Protein AF-Q0SD05-F1 (afdb_monomer_lite)

Secondary structure (DSSP, 8-state):
---EE-S--TTTGGGTT--S-HHHHHHH--TT-SS-------PPPSSTT--GGG-PPPTTSPPHHHHHHHHHHHHHHH-S-TTSEEEEEETTSTTS-TT--S--EEETTEEEEEEEE-TGGGGGHHHHHHHHHHHHHHHHHTSPP-----------

Structure (mmCIF, N/CA/C/O backbone):
data_AF-Q0SD05-F1
#
_entry.id   AF-Q0SD05-F1
#
loop_
_atom_site.group_PDB
_atom_site.id
_atom_site.type_symbol
_atom_site.label_atom_id
_atom_site.label_alt_id
_atom_site.label_comp_id
_atom_site.label_asym_id
_atom_site.label_entity_id
_atom_site.label_seq_id
_atom_site.pdbx_PDB_ins_code
_atom_site.Cartn_x
_atom_site.Cartn_y
_atom_site.Cartn_z
_atom_site.occupancy
_atom_site.B_iso_or_equiv
_atom_site.auth_seq_id
_atom_site.auth_comp_id
_atom_site.auth_asym_id
_atom_site.auth_atom_id
_atom_site.pdbx_PDB_model_num
ATOM 1 N N . MET A 1 1 ? -18.576 -3.811 -3.789 1.00 55.91 1 MET A N 1
ATOM 2 C CA . MET A 1 1 ? -18.551 -2.746 -2.761 1.00 55.91 1 MET A CA 1
ATOM 3 C C . MET A 1 1 ? -17.621 -1.677 -3.325 1.00 55.91 1 MET A C 1
ATOM 5 O O . MET A 1 1 ? -17.312 -1.773 -4.503 1.00 55.91 1 MET A O 1
ATOM 9 N N . SER A 1 2 ? -17.276 -0.605 -2.624 1.00 74.50 2 SER A N 1
ATOM 10 C CA . SER A 1 2 ? -16.315 0.369 -3.159 1.00 74.50 2 SER A CA 1
ATOM 11 C C . SER A 1 2 ? -15.173 0.529 -2.181 1.00 74.50 2 SER A C 1
ATOM 13 O O . SER A 1 2 ? -15.390 0.571 -0.967 1.00 74.50 2 SER A O 1
ATOM 15 N N . ILE A 1 3 ? -13.959 0.633 -2.710 1.00 83.44 3 ILE A N 1
ATOM 16 C CA . ILE A 1 3 ? -12.800 1.010 -1.910 1.00 83.44 3 ILE A CA 1
ATOM 17 C C . ILE A 1 3 ? -13.078 2.379 -1.293 1.00 83.44 3 ILE A C 1
ATOM 19 O O . ILE A 1 3 ? -13.635 3.263 -1.939 1.00 83.44 3 ILE A O 1
ATOM 23 N N . THR A 1 4 ? -12.738 2.540 -0.020 1.00 88.19 4 THR A N 1
ATOM 24 C CA . THR A 1 4 ? -12.980 3.770 0.733 1.00 88.19 4 THR A CA 1
ATOM 25 C C . THR A 1 4 ? -11.690 4.214 1.395 1.00 88.19 4 THR A C 1
ATOM 27 O O . THR A 1 4 ? -10.918 3.398 1.894 1.00 88.19 4 THR A O 1
ATOM 30 N N . ARG A 1 5 ? -11.439 5.521 1.394 1.00 89.44 5 ARG A N 1
ATOM 31 C CA . ARG A 1 5 ? -10.280 6.104 2.067 1.00 89.44 5 ARG A CA 1
ATOM 32 C C . ARG A 1 5 ? -10.544 6.215 3.567 1.00 89.44 5 ARG A C 1
ATOM 34 O O . ARG A 1 5 ? -11.586 6.718 3.980 1.00 89.44 5 ARG A O 1
ATOM 41 N N . CYS A 1 6 ? -9.603 5.756 4.381 1.00 91.81 6 CYS A N 1
ATOM 42 C CA . CYS A 1 6 ? -9.744 5.735 5.831 1.00 91.81 6 CYS A CA 1
ATOM 43 C C . CYS A 1 6 ? -9.321 7.070 6.454 1.00 91.81 6 CYS A C 1
ATOM 45 O O . CYS A 1 6 ? -8.245 7.587 6.161 1.00 91.81 6 CYS A O 1
ATOM 47 N N . VAL A 1 7 ? -10.141 7.587 7.373 1.00 92.62 7 VAL A N 1
ATOM 48 C CA . VAL A 1 7 ? -9.771 8.702 8.267 1.00 92.62 7 VAL A CA 1
ATOM 49 C C . VAL A 1 7 ? -9.243 8.206 9.613 1.00 92.62 7 VAL A C 1
ATOM 51 O O . VAL A 1 7 ? -8.366 8.834 10.203 1.00 92.62 7 VAL A O 1
ATOM 54 N N . ASP A 1 8 ? -9.749 7.064 10.088 1.00 94.69 8 ASP A N 1
ATOM 55 C CA . ASP A 1 8 ? -9.159 6.345 11.211 1.00 94.69 8 ASP A CA 1
ATOM 56 C C . ASP A 1 8 ? -8.032 5.446 10.699 1.00 94.69 8 ASP A C 1
ATOM 58 O O . ASP A 1 8 ? -8.230 4.586 9.841 1.00 94.69 8 ASP A O 1
ATOM 62 N N . LEU A 1 9 ? -6.840 5.657 11.244 1.00 96.00 9 LEU A N 1
ATOM 63 C CA . LEU A 1 9 ? -5.624 4.960 10.849 1.00 96.00 9 LEU A CA 1
ATOM 64 C C . LEU A 1 9 ? -5.234 3.844 11.826 1.00 96.00 9 LEU A C 1
ATOM 66 O O . LEU A 1 9 ? -4.177 3.233 11.666 1.00 96.00 9 LEU A O 1
ATOM 70 N N . SER A 1 10 ? -6.054 3.580 12.848 1.00 95.62 10 SER A N 1
ATOM 71 C CA . SER A 1 10 ? -5.767 2.625 13.926 1.00 95.62 10 SER A CA 1
ATOM 72 C C . SER A 1 10 ? -5.302 1.249 13.422 1.00 95.62 10 SER A C 1
ATOM 74 O O . SER A 1 10 ? -4.342 0.699 13.963 1.00 95.62 10 SER A O 1
ATOM 76 N N . ALA A 1 11 ? -5.887 0.748 12.330 1.00 93.69 11 ALA A N 1
ATOM 77 C CA . ALA A 1 11 ? -5.534 -0.530 11.704 1.00 93.69 11 ALA A CA 1
ATOM 78 C C . ALA A 1 11 ? -4.089 -0.602 11.164 1.00 93.69 11 ALA A C 1
ATOM 80 O O . ALA A 1 11 ? -3.532 -1.693 11.030 1.00 93.69 11 ALA A O 1
ATOM 81 N N . ALA A 1 12 ? -3.470 0.543 10.864 1.00 95.00 12 ALA A N 1
ATOM 82 C CA . ALA A 1 12 ? -2.152 0.627 10.235 1.00 95.00 12 ALA A CA 1
ATOM 83 C C . ALA A 1 12 ? -1.103 1.377 11.074 1.00 95.00 12 ALA A C 1
ATOM 85 O O . ALA A 1 12 ? 0.077 1.331 10.733 1.00 95.00 12 ALA A O 1
ATOM 86 N N . ARG A 1 13 ? -1.480 2.008 12.198 1.00 94.50 13 ARG A N 1
ATOM 87 C CA . ARG A 1 13 ? -0.548 2.765 13.067 1.00 94.50 13 ARG A CA 1
ATOM 88 C C . ARG A 1 13 ? 0.636 1.958 13.579 1.00 94.50 13 ARG A C 1
ATOM 90 O O . ARG A 1 13 ? 1.697 2.509 13.850 1.00 94.50 13 ARG A O 1
ATOM 97 N N . TRP A 1 14 ? 0.476 0.648 13.699 1.00 94.00 14 TRP A N 1
ATOM 98 C CA . TRP A 1 14 ? 1.564 -0.235 14.103 1.00 94.00 14 TRP A CA 1
ATOM 99 C C . TRP A 1 14 ? 2.748 -0.215 13.114 1.00 94.00 14 TRP A C 1
ATOM 101 O O . TRP A 1 14 ? 3.860 -0.547 13.515 1.00 94.00 14 TRP A O 1
ATOM 111 N N . LEU A 1 15 ? 2.543 0.200 11.853 1.00 93.12 15 LEU A N 1
ATOM 112 C CA . LEU A 1 15 ? 3.608 0.361 10.855 1.00 93.12 15 LEU A CA 1
ATOM 113 C C . LEU A 1 15 ? 4.572 1.508 11.191 1.00 93.12 15 LEU A C 1
ATOM 115 O O . LEU A 1 15 ? 5.744 1.430 10.837 1.00 93.12 15 LEU A O 1
ATOM 119 N N . GLU A 1 16 ? 4.107 2.547 11.887 1.00 94.00 16 GLU A N 1
ATOM 120 C CA . GLU A 1 16 ? 4.913 3.725 12.257 1.00 94.00 16 GLU A CA 1
ATOM 121 C C . GLU A 1 16 ? 5.919 3.410 13.372 1.00 94.00 16 GLU A C 1
ATOM 123 O O . GLU A 1 16 ? 6.929 4.087 13.529 1.00 94.00 16 GLU A O 1
ATOM 128 N N . GLN A 1 17 ? 5.638 2.363 14.149 1.00 91.56 17 GLN A N 1
ATOM 129 C CA . GLN A 1 17 ? 6.408 1.946 15.325 1.00 91.56 17 GLN A CA 1
ATOM 130 C C . GLN A 1 17 ? 7.405 0.825 14.999 1.00 91.56 17 GLN A C 1
ATOM 132 O O . GLN A 1 17 ? 7.913 0.151 15.891 1.00 91.56 17 GLN A O 1
ATOM 137 N N . ARG A 1 18 ? 7.621 0.556 13.710 1.00 90.44 18 ARG A N 1
ATOM 138 C CA . ARG A 1 18 ? 8.503 -0.502 13.224 1.00 90.44 18 ARG A CA 1
ATOM 139 C C . ARG A 1 18 ? 9.959 -0.040 13.245 1.00 90.44 18 ARG A C 1
ATOM 141 O O . ARG A 1 18 ? 10.290 0.986 12.660 1.00 90.44 18 ARG A O 1
ATOM 148 N N . ASP A 1 19 ? 10.820 -0.840 13.871 1.00 89.88 19 ASP A N 1
ATOM 149 C CA . ASP A 1 19 ? 12.259 -0.565 13.991 1.00 89.88 19 ASP A CA 1
ATOM 150 C C . ASP A 1 19 ? 13.070 -1.017 12.757 1.00 89.88 19 ASP A C 1
ATOM 152 O O . ASP A 1 19 ? 14.285 -0.817 12.689 1.00 89.88 19 ASP A O 1
ATOM 156 N N . GLU A 1 20 ? 12.439 -1.666 11.770 1.00 90.94 20 GLU A N 1
ATOM 157 C CA . GLU A 1 20 ? 13.117 -2.069 10.536 1.00 90.94 20 GLU A CA 1
ATOM 158 C C . GLU A 1 20 ? 13.607 -0.873 9.701 1.00 90.94 20 GLU A C 1
ATOM 160 O O . GLU A 1 20 ? 13.011 0.202 9.691 1.00 90.94 20 GLU A O 1
ATOM 165 N N . ASP A 1 21 ? 14.653 -1.094 8.891 1.00 92.56 21 ASP A N 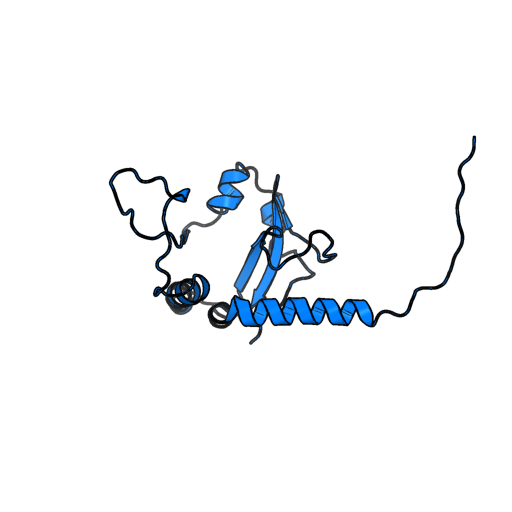1
ATOM 166 C CA . ASP A 1 21 ? 15.077 -0.108 7.890 1.00 92.56 21 ASP A CA 1
ATOM 167 C C . ASP A 1 21 ? 13.897 0.282 6.981 1.00 92.56 21 ASP A C 1
ATOM 169 O O . ASP A 1 21 ? 13.232 -0.569 6.376 1.00 92.56 21 ASP A O 1
ATOM 173 N N . TRP A 1 22 ? 13.661 1.590 6.855 1.00 92.56 22 TRP A N 1
ATOM 174 C CA . TRP A 1 22 ? 12.505 2.125 6.138 1.00 92.56 22 TRP A CA 1
ATOM 175 C C . TRP A 1 22 ? 12.460 1.692 4.667 1.00 92.56 22 TRP A C 1
ATOM 177 O O . TRP A 1 22 ? 11.375 1.520 4.113 1.00 92.56 22 TRP A O 1
ATOM 187 N N . ARG A 1 23 ? 13.617 1.471 4.019 1.00 91.62 23 ARG A N 1
ATOM 188 C CA . ARG A 1 23 ? 13.677 1.023 2.618 1.00 91.62 23 ARG A CA 1
ATOM 189 C C . ARG A 1 23 ? 13.162 -0.396 2.507 1.00 91.62 23 ARG A C 1
ATOM 191 O O . ARG A 1 23 ? 12.491 -0.723 1.531 1.00 91.62 23 ARG A O 1
ATOM 198 N N . ARG A 1 24 ? 13.448 -1.240 3.502 1.00 90.38 24 ARG A N 1
ATOM 199 C CA . ARG A 1 24 ? 12.860 -2.578 3.587 1.00 90.38 24 ARG A CA 1
ATOM 200 C C . ARG A 1 24 ? 11.359 -2.474 3.796 1.00 90.38 24 ARG A C 1
ATOM 202 O O . ARG A 1 24 ? 10.634 -3.099 3.033 1.00 90.38 24 ARG A O 1
ATOM 209 N N . LEU A 1 25 ? 10.901 -1.687 4.765 1.00 90.56 25 LEU A N 1
ATOM 210 C CA . LEU A 1 25 ? 9.473 -1.564 5.051 1.00 90.56 25 LEU A CA 1
ATOM 211 C C . LEU A 1 25 ? 8.692 -1.078 3.816 1.00 90.56 25 LEU A C 1
ATOM 213 O O . LEU A 1 25 ? 7.719 -1.714 3.418 1.00 90.56 25 LEU A O 1
ATOM 217 N N . ALA A 1 26 ? 9.188 -0.041 3.138 1.00 89.19 26 ALA A N 1
ATOM 218 C CA . ALA A 1 26 ? 8.585 0.507 1.924 1.00 89.19 26 ALA A CA 1
ATOM 219 C C . ALA A 1 26 ? 8.652 -0.446 0.716 1.00 89.19 26 ALA A C 1
ATOM 221 O O . ALA A 1 26 ? 7.701 -0.545 -0.052 1.00 89.19 26 ALA A O 1
ATOM 222 N N . ALA A 1 27 ? 9.776 -1.144 0.508 1.00 85.19 27 ALA A N 1
ATOM 223 C CA . ALA A 1 27 ? 9.974 -1.952 -0.698 1.00 85.19 27 ALA A CA 1
ATOM 224 C C . ALA A 1 27 ? 9.560 -3.421 -0.539 1.00 85.19 27 ALA A C 1
ATOM 226 O O . ALA A 1 27 ? 9.302 -4.093 -1.532 1.00 85.19 27 ALA A O 1
ATOM 227 N N . ARG A 1 28 ? 9.588 -3.968 0.674 1.00 85.12 28 ARG A N 1
ATOM 228 C CA . ARG A 1 28 ? 9.430 -5.401 0.971 1.00 85.12 28 ARG A CA 1
ATOM 229 C C . ARG A 1 28 ? 8.355 -5.676 2.017 1.00 85.12 28 ARG A C 1
ATOM 231 O O . ARG A 1 28 ? 8.117 -6.845 2.279 1.00 85.12 28 ARG A O 1
ATOM 238 N N . GLY A 1 29 ? 7.741 -4.654 2.604 1.00 87.06 29 GLY A N 1
ATOM 239 C CA . GLY A 1 29 ? 6.750 -4.825 3.657 1.00 87.06 29 GLY A CA 1
ATOM 240 C C . GLY A 1 29 ? 7.344 -5.192 5.027 1.00 87.06 29 GLY A C 1
ATOM 241 O O . GLY A 1 29 ? 8.557 -5.396 5.167 1.00 87.06 29 GLY A O 1
ATOM 242 N N . PRO A 1 30 ? 6.482 -5.243 6.057 1.00 89.06 30 PRO A N 1
ATOM 243 C CA . PRO A 1 30 ? 6.868 -5.519 7.439 1.00 89.06 30 PRO A CA 1
ATOM 244 C C . PRO A 1 30 ? 7.215 -6.999 7.641 1.00 89.06 30 PRO A C 1
ATOM 246 O O . PRO A 1 30 ? 6.604 -7.876 7.032 1.00 89.06 30 PRO A O 1
ATOM 249 N N . VAL A 1 31 ? 8.140 -7.305 8.559 1.00 86.38 31 VAL A N 1
ATOM 250 C CA . VAL A 1 31 ? 8.495 -8.709 8.882 1.00 86.38 31 VAL A CA 1
ATOM 251 C C . VAL A 1 31 ? 7.575 -9.352 9.926 1.00 86.38 31 VAL A C 1
ATOM 253 O O . VAL A 1 31 ? 7.916 -10.374 10.509 1.00 86.38 31 VAL A O 1
ATOM 256 N N . ALA A 1 32 ? 6.418 -8.744 10.182 1.00 86.75 32 ALA A N 1
ATOM 257 C CA . ALA A 1 32 ? 5.472 -9.168 11.212 1.00 86.75 32 ALA A CA 1
ATOM 258 C C . ALA A 1 32 ? 4.544 -10.321 10.779 1.00 86.75 32 ALA A C 1
ATOM 260 O O . ALA A 1 32 ? 3.749 -10.789 11.587 1.00 86.75 32 ALA A O 1
ATOM 261 N N . PHE A 1 33 ? 4.623 -10.765 9.521 1.00 84.50 33 PHE A N 1
ATOM 262 C CA . PHE A 1 33 ? 3.790 -11.841 8.986 1.00 84.50 33 PHE A CA 1
ATOM 263 C C . PHE A 1 33 ? 4.602 -13.121 8.783 1.00 84.50 33 PHE A C 1
ATOM 265 O O . PHE A 1 33 ? 5.640 -13.095 8.123 1.00 84.50 33 PHE A O 1
ATOM 272 N N . ASP A 1 34 ? 4.074 -14.252 9.261 1.00 84.31 34 ASP A N 1
ATOM 273 C CA . ASP A 1 34 ? 4.679 -15.582 9.073 1.00 84.31 34 ASP A CA 1
ATOM 274 C C . ASP A 1 34 ? 4.836 -15.954 7.592 1.00 84.31 34 ASP A C 1
ATOM 276 O O . ASP A 1 34 ? 5.744 -16.691 7.204 1.00 84.31 34 ASP A O 1
ATOM 280 N N . LYS A 1 35 ? 3.924 -15.454 6.751 1.00 82.12 35 LYS A N 1
ATOM 281 C CA . LYS A 1 35 ? 3.940 -15.625 5.300 1.00 82.12 35 LYS A CA 1
ATOM 282 C C . LYS A 1 35 ? 3.700 -14.283 4.634 1.00 82.12 35 LYS A C 1
ATOM 284 O O . LYS A 1 35 ? 2.749 -13.581 4.962 1.00 82.12 35 LYS A O 1
ATOM 289 N N . TYR A 1 36 ? 4.547 -13.958 3.667 1.00 81.69 36 TYR A N 1
ATOM 290 C CA . TYR A 1 36 ? 4.474 -12.713 2.921 1.00 81.69 36 TYR A CA 1
ATOM 291 C C . TYR A 1 36 ? 4.857 -12.955 1.462 1.00 81.69 36 TYR A C 1
ATOM 293 O O . TYR A 1 36 ? 5.810 -13.679 1.173 1.00 81.69 36 TYR A O 1
ATOM 301 N N . ALA A 1 37 ? 4.124 -12.322 0.551 1.00 80.00 37 ALA A N 1
ATOM 302 C CA . ALA A 1 37 ? 4.439 -12.296 -0.867 1.00 80.00 37 ALA A CA 1
ATOM 303 C C . ALA A 1 37 ? 4.602 -10.843 -1.317 1.00 80.00 37 ALA A C 1
ATOM 305 O O . ALA A 1 37 ? 3.785 -9.984 -0.990 1.00 80.00 37 ALA A O 1
ATOM 306 N N . ARG A 1 38 ? 5.651 -10.581 -2.101 1.00 82.94 38 ARG A N 1
ATOM 307 C CA . ARG A 1 38 ? 5.825 -9.310 -2.802 1.00 82.94 38 ARG A CA 1
ATOM 308 C C . ARG A 1 38 ? 5.514 -9.521 -4.269 1.00 82.94 38 ARG A C 1
ATOM 310 O O . ARG A 1 38 ? 6.201 -10.295 -4.930 1.00 82.94 38 ARG A O 1
ATOM 317 N N . LEU A 1 39 ? 4.557 -8.759 -4.773 1.00 78.62 39 LEU A N 1
ATOM 318 C CA . LEU A 1 39 ? 4.296 -8.677 -6.198 1.00 78.62 39 LEU A CA 1
ATOM 319 C C . LEU A 1 39 ? 5.086 -7.520 -6.813 1.00 78.62 39 LEU A C 1
ATOM 321 O O . LEU A 1 39 ? 5.191 -6.438 -6.231 1.00 78.62 39 LEU A O 1
ATOM 325 N N . ARG A 1 40 ? 5.670 -7.759 -7.986 1.00 80.19 40 ARG A N 1
ATOM 326 C CA . ARG A 1 40 ? 6.322 -6.738 -8.806 1.00 80.19 40 ARG A CA 1
ATOM 327 C C . ARG A 1 40 ? 5.881 -6.946 -10.247 1.00 80.19 40 ARG A C 1
ATOM 329 O O . ARG A 1 40 ? 6.030 -8.048 -10.760 1.00 80.19 40 ARG A O 1
ATOM 336 N N . PHE A 1 41 ? 5.379 -5.896 -10.882 1.00 77.44 41 PHE A N 1
ATOM 337 C CA . PHE A 1 41 ? 5.038 -5.899 -12.304 1.00 77.44 41 PHE A CA 1
ATOM 338 C C . PHE A 1 41 ? 6.268 -5.480 -13.106 1.00 77.44 41 PHE A C 1
ATOM 340 O O . PHE A 1 41 ? 6.423 -4.315 -13.465 1.00 77.44 41 PHE A O 1
ATOM 347 N N . ILE A 1 42 ? 7.207 -6.409 -13.272 1.00 80.81 42 ILE A N 1
ATOM 348 C CA . ILE A 1 42 ? 8.443 -6.188 -14.028 1.00 80.81 42 ILE A CA 1
ATOM 349 C C . ILE A 1 42 ? 8.486 -7.262 -15.110 1.00 80.81 42 ILE A C 1
ATOM 351 O O . ILE A 1 42 ? 8.347 -8.436 -14.762 1.00 80.81 42 ILE A O 1
ATOM 355 N N . PRO A 1 43 ? 8.619 -6.885 -16.392 1.00 81.62 43 PRO A N 1
ATOM 356 C CA . PRO A 1 43 ? 8.714 -7.860 -17.465 1.00 81.62 43 PRO A CA 1
ATOM 357 C C . PRO A 1 43 ? 10.022 -8.649 -17.357 1.00 81.62 43 PRO A C 1
ATOM 359 O O . PRO A 1 43 ? 10.981 -8.209 -16.714 1.00 81.62 43 PRO A O 1
ATOM 362 N N . ASP A 1 44 ? 10.057 -9.811 -18.004 1.00 84.75 44 ASP A N 1
ATOM 363 C CA . ASP A 1 44 ? 11.281 -10.599 -18.090 1.00 84.75 44 ASP A CA 1
ATOM 364 C C . ASP A 1 44 ? 12.407 -9.780 -18.739 1.00 84.75 44 ASP A C 1
ATOM 366 O O . ASP A 1 44 ? 12.155 -8.974 -19.645 1.00 84.75 44 ASP A O 1
ATOM 370 N N . PRO A 1 45 ? 13.660 -9.966 -18.291 1.00 88.00 45 PRO A N 1
ATOM 371 C CA . PRO A 1 45 ? 14.773 -9.224 -18.845 1.00 88.00 45 PRO A CA 1
ATOM 372 C C . PRO A 1 45 ? 14.991 -9.601 -20.316 1.00 88.00 45 PRO A C 1
ATOM 374 O O . PRO A 1 45 ? 15.071 -10.777 -20.670 1.00 88.00 45 PRO A O 1
ATOM 377 N N . ALA A 1 46 ? 15.164 -8.598 -21.172 1.00 90.00 46 ALA A N 1
ATOM 378 C CA . ALA A 1 46 ? 15.459 -8.772 -22.592 1.00 90.00 46 ALA A CA 1
ATOM 379 C C . ALA A 1 46 ? 16.898 -9.261 -22.845 1.00 90.00 46 ALA A C 1
ATOM 381 O O . ALA A 1 46 ? 17.204 -9.769 -23.924 1.00 90.00 46 ALA A O 1
ATOM 382 N N . TYR A 1 47 ? 17.795 -9.100 -21.866 1.00 89.75 47 TYR A N 1
ATOM 383 C CA . TYR A 1 47 ? 19.185 -9.551 -21.931 1.00 89.75 47 TYR A CA 1
ATOM 384 C C . TYR A 1 47 ? 19.751 -9.877 -20.536 1.00 89.75 47 TYR A C 1
ATOM 386 O O . TYR A 1 47 ? 19.262 -9.358 -19.527 1.00 89.75 47 TYR A O 1
ATOM 394 N N . PRO A 1 48 ? 20.796 -10.729 -20.444 1.00 93.50 48 PRO A N 1
ATOM 395 C CA . PRO A 1 48 ? 21.418 -11.073 -19.168 1.00 93.50 48 PRO A CA 1
ATOM 396 C C . PRO A 1 48 ? 21.883 -9.838 -18.386 1.00 93.50 48 PRO A C 1
ATOM 398 O O . PRO A 1 48 ? 22.519 -8.948 -18.945 1.00 93.50 48 PRO A O 1
ATOM 401 N N . ALA A 1 49 ? 21.600 -9.823 -17.080 1.00 90.00 49 ALA A N 1
ATOM 402 C CA . ALA A 1 49 ? 21.955 -8.743 -16.152 1.00 90.00 49 ALA A CA 1
ATOM 403 C C . ALA A 1 49 ? 21.352 -7.358 -16.475 1.00 90.00 49 ALA A C 1
ATOM 405 O O . ALA A 1 49 ? 21.876 -6.345 -16.010 1.00 90.00 49 ALA A O 1
ATOM 406 N N . GLN A 1 50 ? 20.241 -7.298 -17.220 1.00 92.75 50 GLN A N 1
ATOM 407 C CA . GLN A 1 50 ? 19.475 -6.062 -17.381 1.00 92.75 50 GLN A CA 1
ATOM 408 C C . GLN A 1 50 ? 19.063 -5.484 -16.011 1.00 92.75 50 GLN A C 1
ATOM 410 O O . GLN A 1 50 ? 18.449 -6.199 -15.210 1.00 92.75 50 GLN A O 1
ATOM 415 N N . PRO A 1 51 ? 19.357 -4.200 -15.731 1.00 87.50 51 PRO A N 1
ATOM 416 C CA . PRO A 1 51 ? 18.830 -3.522 -14.556 1.00 87.50 51 PRO A CA 1
ATOM 417 C C . PRO A 1 51 ? 17.302 -3.468 -14.598 1.00 87.50 51 PRO A C 1
ATOM 419 O O . PRO A 1 51 ? 16.708 -3.126 -15.614 1.00 87.50 51 PRO A O 1
ATOM 422 N N . GLU A 1 52 ? 16.651 -3.739 -13.469 1.00 83.12 52 GLU A N 1
ATOM 423 C CA . GLU A 1 52 ? 15.181 -3.762 -13.387 1.00 83.12 52 GLU A CA 1
ATOM 424 C C . GLU A 1 52 ? 14.527 -2.431 -13.800 1.00 83.12 52 GLU A C 1
ATOM 426 O O . GLU A 1 52 ? 13.404 -2.429 -14.295 1.00 83.12 52 GLU A O 1
ATOM 431 N N . GLY A 1 53 ? 15.217 -1.303 -13.592 1.00 81.12 53 GLY A N 1
ATOM 432 C CA . GLY A 1 53 ? 14.743 0.027 -13.992 1.00 81.12 53 GLY A CA 1
ATOM 433 C C . GLY A 1 53 ? 14.772 0.278 -15.502 1.00 81.12 53 GLY A C 1
ATOM 434 O O . GLY A 1 53 ? 14.068 1.167 -15.969 1.00 81.12 53 GLY A O 1
ATOM 435 N N . ASP A 1 54 ? 15.526 -0.529 -16.249 1.00 84.69 54 ASP A N 1
ATOM 436 C CA . ASP A 1 54 ? 15.671 -0.424 -17.704 1.00 84.69 54 ASP A CA 1
ATOM 437 C C . ASP A 1 54 ? 14.695 -1.357 -18.441 1.00 84.69 54 ASP A C 1
ATOM 439 O O . ASP A 1 54 ? 14.711 -1.450 -19.670 1.00 84.69 54 ASP A O 1
ATOM 443 N N . ALA A 1 55 ? 13.876 -2.108 -17.701 1.00 84.06 55 ALA A N 1
ATOM 444 C CA . ALA A 1 55 ? 12.919 -3.049 -18.255 1.00 84.06 55 ALA A CA 1
ATOM 445 C C . ALA A 1 55 ? 11.755 -2.295 -18.919 1.00 84.06 55 ALA A C 1
ATOM 447 O O . ALA A 1 55 ? 10.959 -1.625 -18.255 1.00 84.06 55 ALA A O 1
ATOM 448 N N . GLN A 1 56 ? 11.649 -2.413 -20.244 1.00 80.00 56 GLN A N 1
ATOM 449 C CA . GLN A 1 56 ? 10.580 -1.775 -21.003 1.00 80.00 56 GLN A CA 1
ATOM 450 C C . GLN A 1 56 ? 9.308 -2.620 -20.930 1.00 80.00 56 GLN A C 1
ATOM 452 O O . GLN A 1 56 ? 9.318 -3.808 -21.251 1.00 80.00 56 GLN A O 1
ATOM 457 N N . ARG A 1 57 ? 8.200 -1.996 -20.524 1.00 76.06 57 ARG A N 1
ATOM 458 C CA . ARG A 1 57 ? 6.887 -2.649 -20.516 1.00 76.06 57 ARG A CA 1
ATOM 459 C C . ARG A 1 57 ? 6.391 -2.883 -21.943 1.00 76.06 57 ARG A C 1
ATOM 461 O O . ARG A 1 57 ? 6.524 -2.003 -22.795 1.00 76.06 57 ARG A O 1
ATOM 468 N N . ASP A 1 58 ? 5.771 -4.039 -22.157 1.00 79.31 58 ASP A N 1
ATOM 469 C CA . ASP A 1 58 ? 5.003 -4.329 -23.367 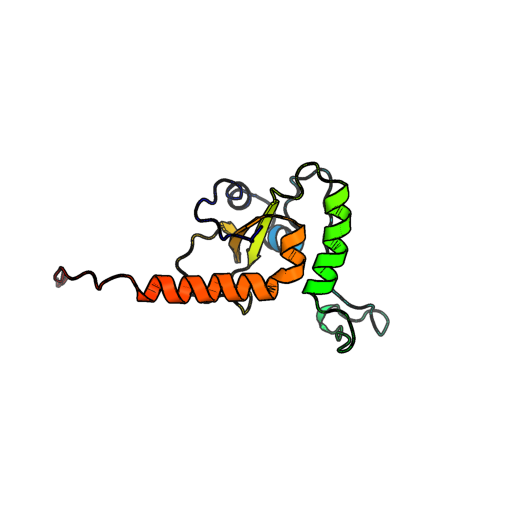1.00 79.31 58 ASP A CA 1
ATOM 470 C C . ASP A 1 58 ? 3.747 -3.445 -23.409 1.00 79.31 58 ASP A C 1
ATOM 472 O O . ASP A 1 58 ? 2.943 -3.456 -22.474 1.00 79.31 58 ASP A O 1
ATOM 476 N N . SER A 1 59 ? 3.591 -2.663 -24.480 1.00 75.81 59 SER A N 1
ATOM 477 C CA . SER A 1 59 ? 2.441 -1.776 -24.674 1.00 75.81 59 SER A CA 1
ATOM 478 C C . SER A 1 59 ? 1.144 -2.528 -24.971 1.00 75.81 59 SER A C 1
ATOM 480 O O . SER A 1 59 ? 0.073 -1.990 -24.705 1.00 75.81 59 SER A O 1
ATOM 482 N N . GLU A 1 60 ? 1.234 -3.754 -25.492 1.00 80.88 60 GLU A N 1
ATOM 483 C CA . GLU A 1 60 ? 0.081 -4.621 -25.777 1.00 80.88 60 GLU A CA 1
ATOM 484 C C . GLU A 1 60 ? -0.287 -5.514 -24.576 1.00 80.88 60 GLU A C 1
ATOM 486 O O . GLU A 1 60 ? -1.323 -6.185 -24.569 1.00 80.88 60 GLU A O 1
ATOM 491 N N . GLY A 1 61 ? 0.554 -5.519 -23.537 1.00 76.06 61 GLY A N 1
ATOM 492 C CA . GLY A 1 61 ? 0.353 -6.292 -22.320 1.00 76.06 61 GLY A CA 1
ATOM 493 C C . GLY A 1 61 ? -0.804 -5.785 -21.452 1.00 76.06 61 GLY A C 1
ATOM 494 O O . GLY A 1 61 ? -1.334 -4.683 -21.607 1.00 76.06 61 GLY A O 1
ATOM 495 N N . LEU A 1 62 ? -1.197 -6.599 -20.466 1.00 78.06 62 LEU A N 1
ATOM 496 C CA . LEU A 1 62 ? -2.140 -6.157 -19.438 1.00 78.06 62 LEU A CA 1
ATOM 497 C C . LEU A 1 62 ? -1.568 -4.948 -18.687 1.00 78.06 62 LEU A C 1
ATOM 499 O O . LEU A 1 62 ? -0.406 -4.960 -18.284 1.00 78.06 62 LEU A O 1
ATOM 503 N N . SER A 1 63 ? -2.404 -3.945 -18.418 1.00 76.75 63 SER A N 1
ATOM 504 C CA . SER A 1 63 ? -2.023 -2.844 -17.530 1.00 76.75 63 SER A CA 1
ATOM 505 C C . SER A 1 63 ? -1.698 -3.353 -16.121 1.00 76.75 63 SER A C 1
ATOM 507 O O . SER A 1 63 ? -2.253 -4.368 -15.692 1.00 76.75 63 SER A O 1
ATOM 509 N N . ASP A 1 64 ? -0.858 -2.623 -15.377 1.00 75.88 64 ASP A N 1
ATOM 510 C CA . ASP A 1 64 ? -0.465 -2.973 -14.001 1.00 75.88 64 ASP A CA 1
ATOM 511 C C . ASP A 1 64 ? -1.692 -3.303 -13.124 1.00 75.88 64 ASP A C 1
ATOM 513 O O . ASP A 1 64 ? -1.688 -4.293 -12.399 1.00 75.88 64 ASP A O 1
ATOM 517 N N . ASN A 1 65 ? -2.800 -2.568 -13.268 1.00 72.62 65 ASN A N 1
ATOM 518 C CA . ASN A 1 65 ? -4.044 -2.845 -12.541 1.00 72.62 65 ASN A CA 1
ATOM 519 C C . ASN A 1 65 ? -4.710 -4.166 -12.923 1.00 72.62 65 ASN A C 1
ATOM 521 O O . ASN A 1 65 ? -5.193 -4.886 -12.053 1.00 72.62 65 ASN A O 1
ATOM 525 N N . LYS A 1 66 ? -4.752 -4.496 -14.219 1.00 76.00 66 LYS A N 1
ATOM 526 C CA . LYS A 1 66 ? -5.317 -5.775 -14.665 1.00 76.00 66 LYS A CA 1
ATOM 527 C C . LYS A 1 66 ? -4.451 -6.934 -14.181 1.00 76.00 66 LYS A C 1
ATOM 529 O O . LYS A 1 66 ? -4.990 -7.938 -13.726 1.00 76.00 66 LYS A O 1
ATOM 534 N N . GLN A 1 67 ? -3.126 -6.779 -14.217 1.00 80.50 67 GLN A N 1
ATOM 535 C CA . GLN A 1 67 ? -2.208 -7.754 -13.626 1.00 80.50 67 GLN A CA 1
ATOM 536 C C . GLN A 1 67 ? -2.426 -7.874 -12.108 1.00 80.50 67 GLN A C 1
ATOM 538 O O . GLN A 1 67 ? -2.438 -8.981 -11.574 1.00 80.50 67 GLN A O 1
ATOM 543 N N . PHE A 1 68 ? -2.665 -6.757 -11.416 1.00 78.50 68 PHE A N 1
ATOM 544 C CA . PHE A 1 68 ? -2.958 -6.744 -9.985 1.00 78.50 68 PHE A CA 1
ATOM 545 C C . PHE A 1 68 ? -4.252 -7.486 -9.652 1.00 78.50 68 PHE A C 1
ATOM 547 O O . PHE A 1 68 ? -4.243 -8.339 -8.769 1.00 78.50 68 PHE A O 1
ATOM 554 N N . GLY A 1 69 ? -5.326 -7.249 -10.411 1.00 78.31 69 GLY A N 1
ATOM 555 C CA . GLY A 1 69 ? -6.590 -7.974 -10.267 1.00 78.31 69 GLY A CA 1
ATOM 556 C C . GLY A 1 69 ? -6.435 -9.485 -10.472 1.00 78.31 69 GLY A C 1
ATOM 557 O O . GLY A 1 69 ? -6.942 -10.263 -9.667 1.00 78.31 69 GLY A O 1
ATOM 558 N N . VAL A 1 70 ? -5.673 -9.911 -11.489 1.00 82.81 70 VAL A N 1
ATOM 559 C CA . VAL A 1 70 ? -5.366 -11.336 -11.719 1.00 82.81 70 VAL A CA 1
ATOM 560 C C . VAL A 1 70 ? -4.645 -11.941 -10.518 1.00 82.81 70 VAL A C 1
ATOM 562 O O . VAL A 1 70 ? -5.018 -13.020 -10.062 1.00 82.81 70 VAL A O 1
ATOM 565 N N . VAL A 1 71 ? -3.632 -11.252 -9.984 1.00 83.06 71 VAL A N 1
ATOM 566 C CA . VAL A 1 71 ? -2.876 -11.783 -8.848 1.00 83.06 71 VAL A CA 1
ATOM 567 C C . VAL A 1 71 ? -3.729 -11.828 -7.589 1.00 83.06 71 VAL A C 1
ATOM 569 O O . VAL A 1 71 ? -3.675 -12.833 -6.895 1.00 83.06 71 VAL A O 1
ATOM 572 N N . LEU A 1 72 ? -4.526 -10.798 -7.293 1.00 80.75 72 LEU A N 1
ATOM 573 C CA . LEU A 1 72 ? -5.357 -10.743 -6.085 1.00 80.75 72 LEU A CA 1
ATOM 574 C C . LEU A 1 72 ? -6.542 -11.717 -6.108 1.00 80.75 72 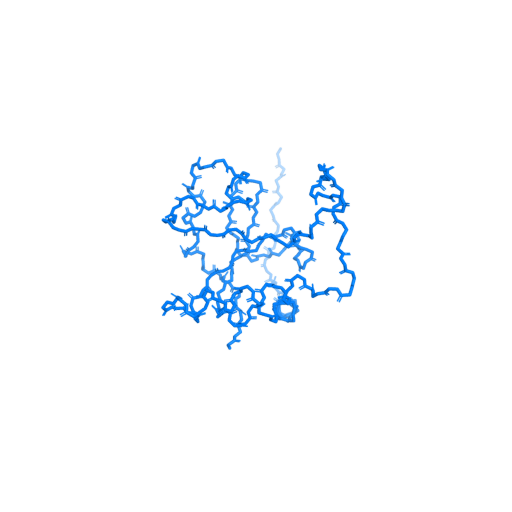LEU A C 1
ATOM 576 O O . LEU A 1 72 ? -6.996 -12.134 -5.040 1.00 80.75 72 LEU A O 1
ATOM 580 N N . ALA A 1 73 ? -6.994 -12.137 -7.293 1.00 82.44 73 ALA A N 1
ATOM 581 C CA . ALA A 1 73 ? -8.027 -13.160 -7.430 1.00 82.44 73 ALA A CA 1
ATOM 582 C C . ALA A 1 73 ? -7.622 -14.501 -6.794 1.00 82.44 73 ALA A C 1
ATOM 584 O O . ALA A 1 73 ? -8.490 -15.225 -6.312 1.00 82.44 73 ALA A O 1
ATOM 585 N N . GLU A 1 74 ? -6.326 -14.830 -6.750 1.00 84.12 74 GLU A N 1
ATOM 586 C CA . GLU A 1 74 ? -5.852 -16.077 -6.144 1.00 84.12 74 GLU A CA 1
ATOM 587 C C . GLU A 1 74 ? -5.862 -16.019 -4.599 1.00 84.12 74 GLU A C 1
ATOM 589 O O . GLU A 1 74 ? -6.574 -16.821 -3.991 1.00 84.12 74 GLU A O 1
ATOM 594 N N . PRO A 1 75 ? -5.198 -15.058 -3.914 1.00 79.75 75 PRO A N 1
ATOM 595 C CA . PRO A 1 75 ? -5.304 -14.880 -2.466 1.00 79.75 75 PRO A CA 1
ATOM 596 C C . PRO A 1 75 ? -6.739 -14.734 -1.964 1.00 79.75 75 PRO A C 1
ATOM 598 O O . PRO A 1 75 ? -7.036 -15.220 -0.873 1.00 79.75 75 PRO A O 1
ATOM 601 N N . ALA A 1 76 ? -7.635 -14.122 -2.749 1.00 83.69 76 ALA A N 1
ATOM 602 C CA . ALA A 1 76 ? -9.045 -13.977 -2.391 1.00 83.69 76 ALA A CA 1
ATOM 603 C C . ALA A 1 76 ? -9.730 -15.324 -2.092 1.00 83.69 76 ALA A C 1
ATOM 605 O O . ALA A 1 76 ? -10.613 -15.384 -1.241 1.00 83.69 76 ALA A O 1
ATOM 606 N N . ARG A 1 77 ? -9.295 -16.420 -2.730 1.00 85.19 77 ARG A N 1
ATOM 607 C CA . ARG A 1 77 ? -9.848 -17.772 -2.514 1.00 85.19 77 ARG A CA 1
ATOM 608 C C . ARG A 1 77 ? -9.343 -18.435 -1.235 1.00 85.19 77 ARG A C 1
ATOM 610 O O . ARG A 1 77 ? -9.955 -19.394 -0.773 1.00 85.19 77 ARG A O 1
ATOM 617 N N . HIS A 1 78 ? -8.235 -17.943 -0.682 1.00 84.31 78 HIS A N 1
ATOM 618 C CA . HIS A 1 78 ? -7.546 -18.537 0.469 1.00 84.31 78 HIS A CA 1
ATOM 619 C C . HIS A 1 78 ? -7.611 -17.671 1.730 1.00 84.31 78 HIS A C 1
ATOM 621 O O . HIS A 1 78 ? -7.203 -18.119 2.801 1.00 84.31 78 HIS A O 1
ATOM 627 N N . THR A 1 79 ? -8.116 -16.440 1.634 1.00 82.88 79 THR A N 1
ATOM 628 C CA . THR A 1 79 ? -8.367 -15.579 2.794 1.00 82.88 79 THR A CA 1
ATOM 629 C C . THR A 1 79 ? -9.775 -15.804 3.340 1.00 82.88 79 THR A C 1
ATOM 631 O O . THR A 1 79 ? -10.742 -15.905 2.592 1.00 82.88 79 THR A O 1
ATOM 634 N N . GLY A 1 80 ? -9.914 -15.842 4.666 1.00 85.81 80 GLY A N 1
ATOM 635 C CA . GLY A 1 80 ? -11.228 -15.898 5.316 1.00 85.81 80 GLY A CA 1
ATOM 636 C C . GLY A 1 80 ? -11.995 -14.572 5.2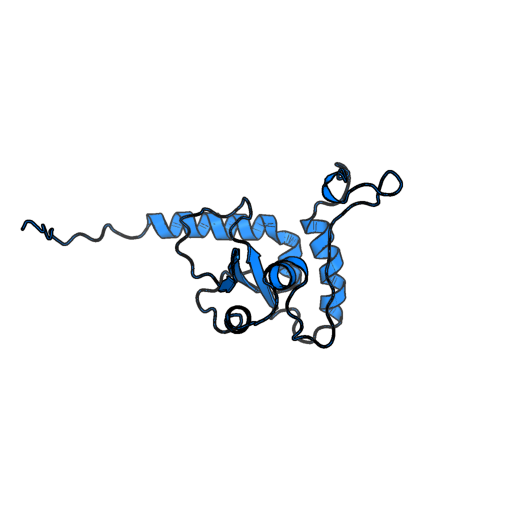71 1.00 85.81 80 GLY A C 1
ATOM 637 O O . GLY A 1 80 ? -13.145 -14.526 5.698 1.00 85.81 80 GLY A O 1
ATOM 638 N N . ARG A 1 81 ? -11.354 -13.488 4.810 1.00 87.50 81 ARG A N 1
ATOM 639 C CA . ARG A 1 81 ? -11.906 -12.126 4.794 1.00 87.50 81 ARG A CA 1
ATOM 640 C C . ARG A 1 81 ? -11.541 -11.367 3.509 1.00 87.50 81 ARG A C 1
ATOM 642 O O . ARG A 1 81 ? -10.844 -10.357 3.576 1.00 87.50 81 ARG A O 1
ATOM 649 N N . PRO A 1 82 ? -11.973 -11.839 2.328 1.00 85.56 82 PRO A N 1
ATOM 650 C CA . PRO A 1 82 ? -11.663 -11.164 1.065 1.00 85.56 82 PRO A CA 1
ATOM 651 C C . PRO A 1 82 ? -12.338 -9.790 0.945 1.00 85.56 82 PRO A C 1
ATOM 653 O O . PRO A 1 82 ? -11.866 -8.948 0.187 1.00 85.56 82 PRO A O 1
ATOM 656 N N . ASP A 1 83 ? -13.396 -9.553 1.722 1.00 86.81 83 ASP A N 1
ATOM 657 C CA . ASP A 1 83 ? -14.186 -8.319 1.697 1.00 86.81 83 ASP A CA 1
ATOM 658 C C . ASP A 1 83 ? -13.790 -7.300 2.786 1.00 86.81 83 ASP A C 1
ATOM 660 O O . ASP A 1 83 ? -14.403 -6.244 2.900 1.00 86.81 83 ASP A O 1
ATOM 664 N N . ASP A 1 84 ? -12.776 -7.615 3.599 1.00 89.81 84 ASP A N 1
ATOM 665 C CA . ASP A 1 84 ? -12.302 -6.796 4.724 1.00 89.81 84 ASP A CA 1
ATOM 666 C C . ASP A 1 84 ? -10.771 -6.689 4.660 1.00 89.81 84 ASP A C 1
ATOM 668 O O . ASP A 1 84 ? -10.039 -7.380 5.371 1.00 89.81 84 ASP A O 1
ATOM 672 N N . CYS A 1 85 ? -10.285 -5.876 3.718 1.00 89.19 85 CYS A N 1
ATOM 673 C CA . CYS A 1 85 ? -8.865 -5.706 3.420 1.00 89.19 85 CYS A CA 1
ATOM 674 C C . CYS A 1 85 ? -8.437 -4.238 3.494 1.00 89.19 85 CYS A C 1
ATOM 676 O O . CYS A 1 85 ? -9.187 -3.333 3.133 1.00 89.19 85 CYS A O 1
ATOM 678 N N . TYR A 1 86 ? -7.193 -4.018 3.926 1.00 91.25 86 TYR A N 1
ATOM 679 C CA . TYR A 1 86 ? -6.569 -2.700 4.007 1.00 91.25 86 TYR A CA 1
ATOM 680 C C . TYR A 1 86 ? -5.459 -2.549 2.968 1.00 91.25 86 TYR A C 1
ATOM 682 O O . TYR A 1 86 ? -4.675 -3.473 2.744 1.00 91.25 86 TYR A O 1
ATOM 690 N N . PHE A 1 87 ? -5.353 -1.356 2.386 1.00 89.25 87 PHE A N 1
ATOM 691 C CA . PHE A 1 87 ? -4.371 -1.019 1.360 1.00 89.25 87 PHE A CA 1
ATOM 692 C C . PHE A 1 87 ? -3.667 0.290 1.718 1.00 89.25 87 PHE A C 1
ATOM 694 O O . PHE A 1 87 ? -4.314 1.323 1.873 1.00 89.25 87 PHE A O 1
ATOM 701 N N . CYS A 1 88 ? -2.339 0.256 1.825 1.00 90.62 88 CYS A N 1
ATOM 702 C CA . CYS A 1 88 ? -1.520 1.459 1.960 1.00 90.62 88 CYS A CA 1
ATOM 703 C C . CYS A 1 88 ? -1.001 1.874 0.582 1.00 90.62 88 CYS A C 1
ATOM 705 O O . CYS A 1 88 ? -0.305 1.093 -0.069 1.00 90.62 88 CYS A O 1
ATOM 707 N N . ILE A 1 89 ? -1.285 3.106 0.158 1.00 88.12 89 ILE A N 1
ATOM 708 C CA . ILE A 1 89 ? -0.768 3.663 -1.098 1.00 88.12 89 ILE A CA 1
ATOM 709 C C . ILE A 1 89 ? 0.141 4.833 -0.790 1.00 88.12 89 ILE A C 1
ATOM 711 O O . ILE A 1 89 ? -0.238 5.730 -0.042 1.00 88.12 89 ILE A O 1
ATOM 715 N N . TRP A 1 90 ? 1.329 4.818 -1.383 1.00 90.38 90 TRP A N 1
ATOM 716 C CA . TRP A 1 90 ? 2.285 5.901 -1.231 1.00 90.38 90 TRP A CA 1
ATOM 717 C C . TRP A 1 90 ? 1.717 7.204 -1.806 1.00 90.38 90 TRP A C 1
ATOM 719 O O . TRP A 1 90 ? 1.217 7.227 -2.931 1.00 90.38 90 TRP A O 1
ATOM 729 N N . ASP A 1 91 ? 1.820 8.286 -1.041 1.00 86.88 91 ASP A N 1
ATOM 730 C CA . ASP A 1 91 ? 1.305 9.607 -1.401 1.00 86.88 91 ASP A CA 1
ATOM 731 C C . ASP A 1 91 ? 2.038 10.273 -2.578 1.00 86.88 91 ASP A C 1
ATOM 733 O O . ASP A 1 91 ? 1.519 11.212 -3.167 1.00 86.88 91 ASP A O 1
ATOM 737 N N . GLY A 1 92 ? 3.209 9.761 -2.968 1.00 84.81 92 GLY A N 1
ATOM 738 C CA . GLY A 1 92 ? 3.922 10.177 -4.179 1.00 84.81 92 GLY A CA 1
ATOM 739 C C . GLY A 1 92 ? 3.408 9.529 -5.468 1.00 84.81 92 GLY A C 1
ATOM 740 O O . GLY A 1 92 ? 4.012 9.710 -6.527 1.00 84.81 92 GLY A O 1
ATOM 741 N N . TRP A 1 93 ? 2.328 8.744 -5.406 1.00 79.44 93 TRP A N 1
ATOM 742 C CA . TRP A 1 93 ? 1.671 8.233 -6.607 1.00 79.44 93 TRP A CA 1
ATOM 743 C C . TRP A 1 93 ? 1.046 9.392 -7.409 1.00 79.44 93 TRP A C 1
ATOM 745 O O . TRP A 1 93 ? 0.432 10.262 -6.795 1.00 79.44 93 TRP A O 1
ATOM 755 N N . PRO A 1 94 ? 1.110 9.407 -8.760 1.00 72.31 94 PRO A N 1
ATOM 756 C CA . PRO A 1 94 ? 0.672 10.551 -9.579 1.00 72.31 94 PRO A CA 1
ATOM 757 C C . PRO A 1 94 ? -0.783 10.998 -9.398 1.00 72.31 94 PRO A C 1
ATOM 759 O O . PRO A 1 94 ? -1.158 12.076 -9.844 1.00 72.31 94 PRO A O 1
ATOM 762 N N . SER A 1 95 ? -1.617 10.152 -8.798 1.00 71.88 95 SER A N 1
ATOM 763 C CA . SER A 1 95 ? -3.019 10.452 -8.523 1.00 71.88 95 SER A CA 1
ATOM 764 C C . SER A 1 95 ? -3.209 11.353 -7.297 1.00 71.88 95 SER A C 1
ATOM 766 O O . SER A 1 95 ? -4.286 11.907 -7.134 1.00 71.88 95 SER A O 1
ATOM 768 N N . PHE A 1 96 ? -2.202 11.525 -6.439 1.00 80.00 96 PHE A N 1
ATOM 769 C CA . PHE A 1 96 ? -2.322 12.330 -5.224 1.00 80.00 96 PHE A CA 1
ATOM 770 C C . PHE A 1 96 ? -1.627 13.681 -5.359 1.00 80.00 96 PHE A C 1
ATOM 772 O O . PHE A 1 96 ? -0.614 13.825 -6.044 1.00 80.00 96 PHE A O 1
ATOM 779 N N . THR A 1 97 ? -2.174 14.677 -4.668 1.00 79.81 97 THR A N 1
ATOM 780 C CA . THR A 1 97 ? -1.563 15.997 -4.538 1.00 79.81 97 THR A CA 1
ATOM 781 C C . THR A 1 97 ? -0.809 16.096 -3.214 1.00 79.81 97 THR A C 1
ATOM 783 O O . THR A 1 97 ? -1.173 15.470 -2.217 1.00 79.81 97 THR A O 1
ATOM 786 N N . ALA A 1 98 ? 0.255 16.902 -3.196 1.00 73.31 98 ALA A N 1
ATOM 787 C CA . ALA A 1 98 ? 1.061 17.109 -1.993 1.00 73.31 98 ALA A CA 1
ATOM 788 C C . ALA A 1 98 ? 0.250 17.733 -0.839 1.00 73.31 98 ALA A C 1
ATOM 790 O O . ALA A 1 98 ? 0.497 17.410 0.321 1.00 73.31 98 ALA A O 1
ATOM 791 N N . ASP A 1 99 ? -0.742 18.565 -1.172 1.00 81.19 99 ASP A N 1
ATOM 792 C CA . ASP A 1 99 ? -1.549 19.339 -0.219 1.00 81.19 99 ASP A CA 1
ATOM 793 C C . ASP A 1 99 ? -2.823 18.608 0.245 1.00 81.19 99 ASP A C 1
ATOM 795 O O . ASP A 1 99 ? -3.695 19.211 0.871 1.00 81.19 99 ASP A O 1
ATOM 799 N N . ASP A 1 100 ? -2.969 17.320 -0.080 1.00 84.31 100 ASP A N 1
ATOM 800 C CA . ASP A 1 100 ? -4.122 16.524 0.338 1.00 84.31 100 ASP A CA 1
ATOM 801 C C . ASP A 1 100 ? -4.191 16.443 1.881 1.00 84.31 100 ASP A C 1
ATOM 803 O O . ASP A 1 100 ? -3.270 15.906 2.510 1.00 84.31 100 ASP A O 1
ATOM 807 N N . PRO A 1 101 ? -5.270 16.956 2.511 1.00 84.88 101 PRO A N 1
ATOM 808 C CA . PRO A 1 101 ? -5.367 17.078 3.964 1.00 84.88 101 PRO A CA 1
ATOM 809 C C . PRO A 1 101 ? -5.705 15.755 4.665 1.00 84.88 101 PRO A C 1
ATOM 811 O O . PRO A 1 101 ? -5.845 15.728 5.891 1.00 84.88 101 PRO A O 1
ATOM 814 N N . THR A 1 102 ? -5.903 14.666 3.917 1.00 88.94 102 THR A N 1
ATOM 815 C CA . THR A 1 102 ? -6.315 13.382 4.485 1.00 88.94 102 THR A CA 1
ATO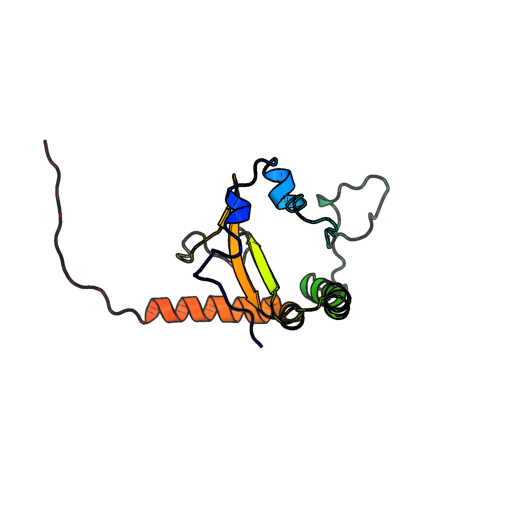M 816 C C . THR A 1 102 ? -5.222 12.815 5.399 1.00 88.94 102 THR A C 1
ATOM 818 O O . THR A 1 102 ? -4.043 12.871 5.039 1.00 88.94 102 THR A O 1
ATOM 821 N N . PRO A 1 103 ? -5.578 12.219 6.555 1.00 93.19 103 PRO A N 1
ATOM 822 C CA . PRO A 1 103 ? -4.613 11.550 7.418 1.00 93.19 103 PRO A CA 1
ATOM 823 C C . PRO A 1 103 ? -3.767 10.511 6.669 1.00 93.19 103 PRO A C 1
ATOM 825 O O . PRO A 1 103 ? -4.277 9.738 5.853 1.00 93.19 103 PRO A O 1
ATOM 828 N N . LYS A 1 104 ? -2.471 10.475 6.989 1.00 94.38 104 LYS A N 1
ATOM 829 C CA . LYS A 1 104 ? -1.494 9.537 6.430 1.00 94.38 104 LYS A CA 1
ATOM 830 C C . LYS A 1 104 ? -0.839 8.726 7.542 1.00 94.38 104 LYS A C 1
ATOM 832 O O . LYS A 1 104 ? -0.688 9.214 8.659 1.00 94.38 104 LYS A O 1
ATOM 837 N N . ILE A 1 105 ? -0.448 7.502 7.208 1.00 95.31 105 ILE A N 1
ATOM 838 C CA . ILE A 1 105 ? 0.516 6.717 7.977 1.00 95.31 105 ILE A CA 1
ATOM 839 C C . ILE A 1 105 ? 1.913 7.115 7.520 1.00 95.31 105 ILE A C 1
ATOM 841 O O . ILE A 1 105 ? 2.196 7.062 6.321 1.00 95.31 105 ILE A O 1
ATOM 845 N N . SER A 1 106 ? 2.785 7.455 8.463 1.00 94.44 106 SER A N 1
ATOM 846 C CA . SER A 1 106 ? 4.137 7.922 8.156 1.00 94.44 106 SER A CA 1
ATOM 847 C C . SER A 1 106 ? 5.190 6.917 8.601 1.00 94.44 106 SER A C 1
ATOM 849 O O . SER A 1 106 ? 5.318 6.587 9.778 1.00 94.44 106 SER A O 1
ATOM 851 N N . ILE A 1 107 ? 6.006 6.468 7.652 1.00 93.94 107 ILE A N 1
ATOM 852 C CA . ILE A 1 107 ? 7.281 5.799 7.936 1.00 93.94 107 ILE A CA 1
ATOM 853 C C . ILE A 1 107 ? 8.413 6.728 7.474 1.00 93.94 107 ILE A C 1
ATOM 855 O O . ILE A 1 107 ? 8.173 7.639 6.675 1.00 93.94 107 ILE A O 1
ATOM 859 N N . PRO A 1 108 ? 9.671 6.537 7.910 1.00 93.75 108 PRO A N 1
ATOM 860 C CA . PRO A 1 108 ? 10.740 7.437 7.494 1.00 93.75 108 PRO A CA 1
ATOM 861 C C . PRO A 1 108 ? 10.828 7.563 5.961 1.00 93.75 108 PRO A C 1
ATOM 863 O O . PRO A 1 108 ? 10.997 6.572 5.252 1.00 93.75 108 PRO A O 1
ATOM 866 N N . ASN A 1 109 ? 10.756 8.800 5.458 1.00 92.38 109 ASN A N 1
ATOM 867 C CA . ASN A 1 109 ? 10.812 9.175 4.035 1.00 92.38 109 ASN A CA 1
ATOM 868 C C . ASN A 1 109 ? 9.613 8.755 3.161 1.00 92.38 109 ASN A C 1
ATOM 870 O O . ASN A 1 109 ? 9.706 8.870 1.931 1.00 92.38 109 ASN A O 1
ATOM 874 N N . ARG A 1 110 ? 8.518 8.237 3.731 1.00 92.25 110 ARG A N 1
ATOM 875 C CA . ARG A 1 110 ? 7.330 7.825 2.969 1.00 92.25 110 ARG A CA 1
ATOM 876 C C . ARG A 1 110 ? 6.052 8.004 3.781 1.00 92.25 110 ARG A C 1
ATOM 878 O O . ARG A 1 110 ? 5.930 7.417 4.853 1.00 92.25 110 ARG A O 1
ATOM 885 N N . ASP A 1 111 ? 5.074 8.673 3.185 1.00 93.88 111 ASP A N 1
ATOM 886 C CA . ASP A 1 111 ? 3.730 8.767 3.739 1.00 93.88 111 ASP A CA 1
ATOM 887 C C . ASP A 1 111 ? 2.742 7.963 2.892 1.00 93.88 111 ASP A C 1
ATOM 889 O O . ASP A 1 111 ? 2.847 7.894 1.666 1.00 93.88 111 ASP A O 1
ATOM 893 N N . TYR A 1 112 ? 1.780 7.321 3.545 1.00 93.31 112 TYR A N 1
ATOM 894 C CA . TYR A 1 112 ? 0.808 6.458 2.888 1.00 93.31 112 TYR A CA 1
ATOM 895 C C . TYR A 1 112 ? -0.608 6.844 3.271 1.00 93.31 112 TYR A C 1
ATOM 897 O O . TYR A 1 112 ? -0.934 6.997 4.447 1.00 93.31 112 TYR A O 1
ATOM 905 N N . PHE A 1 113 ? -1.479 6.906 2.276 1.00 93.00 113 PHE A N 1
ATOM 906 C CA . PHE A 1 113 ? -2.913 6.909 2.508 1.00 93.00 113 PHE A CA 1
ATOM 907 C C . PHE A 1 113 ? -3.396 5.485 2.751 1.00 93.00 113 PHE A C 1
ATOM 909 O O . PHE A 1 113 ? -2.974 4.550 2.063 1.00 93.00 113 PHE A O 1
ATOM 916 N N . LEU A 1 114 ? -4.295 5.333 3.720 1.00 93.62 114 LEU A N 1
ATOM 917 C CA . LEU A 1 114 ? -4.922 4.061 4.041 1.00 93.62 114 LEU A CA 1
ATOM 918 C C . LEU A 1 114 ? -6.285 3.967 3.360 1.00 93.62 114 LEU A C 1
ATOM 920 O O . LEU A 1 114 ? -7.089 4.897 3.423 1.00 93.62 114 LEU A O 1
ATOM 924 N N . PHE A 1 115 ? -6.548 2.823 2.749 1.00 91.50 115 PHE A N 1
ATOM 925 C CA . PHE A 1 115 ? -7.829 2.483 2.153 1.00 91.50 115 PHE A CA 1
ATOM 926 C C . PHE A 1 115 ? -8.327 1.160 2.715 1.00 91.50 115 PHE A C 1
ATOM 928 O O . PHE A 1 115 ? -7.532 0.309 3.118 1.00 91.50 115 PHE A O 1
ATOM 935 N N . HIS A 1 116 ? -9.641 0.987 2.709 1.00 91.25 116 HIS A N 1
ATOM 936 C CA . HIS A 1 116 ? -10.331 -0.223 3.130 1.00 91.25 116 HIS A CA 1
ATOM 937 C C . HIS A 1 116 ? -11.352 -0.635 2.072 1.00 91.25 116 HIS A C 1
ATOM 939 O O . HIS A 1 116 ? -11.965 0.218 1.427 1.00 91.25 116 HIS A O 1
ATOM 945 N N . GLY A 1 117 ? -11.506 -1.936 1.855 1.00 89.31 117 GLY A N 1
ATOM 946 C CA . GLY A 1 117 ? -12.463 -2.463 0.889 1.00 89.31 117 GLY A CA 1
ATOM 947 C C . GLY A 1 117 ? -12.266 -3.946 0.608 1.00 89.31 117 GLY A C 1
ATOM 948 O O . GLY A 1 117 ? -11.566 -4.650 1.340 1.00 89.31 117 GLY A O 1
ATOM 949 N N . THR A 1 118 ? -12.876 -4.412 -0.481 1.00 87.00 118 THR A N 1
ATOM 950 C CA . THR A 1 118 ? -12.781 -5.810 -0.912 1.00 87.00 118 THR A CA 1
ATOM 951 C C . THR A 1 118 ? -11.615 -6.014 -1.876 1.00 87.00 118 THR A C 1
ATOM 953 O O . THR A 1 118 ? -11.247 -5.110 -2.626 1.00 87.00 118 THR A O 1
ATOM 956 N N . LEU A 1 119 ? -11.045 -7.221 -1.905 1.00 81.75 119 LEU A N 1
ATOM 957 C CA . LEU A 1 119 ? -10.017 -7.592 -2.885 1.00 81.75 119 LEU A CA 1
ATOM 958 C C . LEU A 1 119 ? -10.536 -7.534 -4.326 1.00 81.75 119 LEU A C 1
ATOM 960 O O . LEU A 1 119 ? -9.768 -7.221 -5.233 1.00 81.75 119 LEU A O 1
ATOM 964 N N . ALA A 1 120 ? -11.823 -7.822 -4.539 1.00 77.94 120 ALA A N 1
ATOM 965 C CA . ALA A 1 120 ? -12.437 -7.790 -5.863 1.00 77.94 120 ALA A CA 1
ATOM 966 C C . ALA A 1 120 ? -12.481 -6.366 -6.440 1.00 77.94 120 ALA A C 1
ATOM 968 O O . ALA A 1 120 ? -12.240 -6.176 -7.631 1.00 77.94 120 ALA A O 1
ATOM 969 N N . ASP A 1 121 ? -12.709 -5.365 -5.587 1.00 74.44 121 ASP A N 1
ATOM 970 C CA . ASP A 1 121 ? -12.813 -3.963 -5.999 1.00 74.44 121 ASP A CA 1
ATOM 971 C C . ASP A 1 121 ? -11.459 -3.393 -6.486 1.00 74.44 121 ASP A C 1
ATOM 973 O O . ASP A 1 121 ? -11.409 -2.402 -7.215 1.00 74.44 121 ASP A O 1
ATOM 977 N N . VAL A 1 122 ? -10.341 -4.048 -6.151 1.00 69.62 122 VAL A N 1
ATOM 978 C CA . VAL A 1 122 ? -8.989 -3.613 -6.537 1.00 69.62 122 VAL A CA 1
ATOM 979 C C . VAL A 1 122 ? -8.712 -3.807 -8.034 1.00 69.62 122 VAL A C 1
ATOM 981 O O . VAL A 1 122 ? -7.869 -3.113 -8.601 1.00 69.62 122 VAL A O 1
ATOM 984 N N . ALA A 1 123 ? -9.428 -4.700 -8.722 1.00 67.44 123 ALA A N 1
ATOM 985 C CA . ALA A 1 123 ? -9.258 -4.874 -10.168 1.00 67.44 123 ALA A CA 1
ATOM 986 C C . ALA A 1 123 ? -9.607 -3.593 -10.957 1.00 67.44 123 ALA A C 1
ATOM 988 O O . ALA A 1 123 ? -8.965 -3.285 -11.965 1.00 67.44 123 ALA A O 1
ATOM 989 N N . ASP A 1 124 ? -10.552 -2.800 -10.442 1.00 68.94 124 ASP A N 1
ATOM 990 C CA . ASP A 1 124 ? -11.015 -1.538 -11.032 1.00 68.94 124 ASP A CA 1
ATOM 991 C C . ASP A 1 124 ? -10.374 -0.302 -10.379 1.00 68.94 124 ASP A C 1
ATOM 993 O O . ASP A 1 124 ? -10.849 0.825 -10.530 1.00 68.94 124 ASP A O 1
ATOM 997 N N . TRP A 1 125 ? -9.254 -0.498 -9.679 1.00 67.25 125 TRP A N 1
ATOM 998 C CA . TRP A 1 125 ? -8.580 0.502 -8.855 1.00 67.25 125 TRP A CA 1
ATOM 999 C C . TRP A 1 125 ? -8.449 1.894 -9.478 1.00 67.25 125 TRP A C 1
ATOM 1001 O O . TRP A 1 125 ? -8.796 2.871 -8.833 1.00 67.25 125 TRP A O 1
ATOM 1011 N N . ASN A 1 126 ? -7.991 2.023 -10.730 1.00 62.22 126 ASN A N 1
ATOM 1012 C CA . ASN A 1 126 ? -7.815 3.344 -11.359 1.00 62.22 126 ASN A CA 1
ATOM 1013 C C . ASN A 1 126 ? -9.143 4.072 -11.574 1.00 62.22 126 ASN A C 1
ATOM 1015 O O . ASN A 1 126 ? -9.182 5.292 -11.448 1.00 62.22 126 ASN A O 1
ATOM 1019 N N . ALA A 1 127 ? -10.213 3.346 -11.904 1.00 62.00 127 ALA A N 1
ATOM 1020 C CA . ALA A 1 127 ? -11.534 3.943 -12.041 1.00 62.00 127 ALA A CA 1
ATOM 1021 C C . ALA A 1 127 ? -12.055 4.379 -10.665 1.00 62.00 127 ALA A C 1
ATOM 1023 O O . ALA A 1 127 ? -12.517 5.506 -10.518 1.00 62.00 127 ALA A O 1
ATOM 1024 N N . GLN A 1 128 ? -11.886 3.530 -9.646 1.00 64.94 128 GLN A N 1
ATOM 1025 C CA . GLN A 1 128 ? -12.358 3.813 -8.290 1.00 64.94 128 GLN A CA 1
ATOM 1026 C C . GLN A 1 128 ? -11.567 4.935 -7.605 1.00 64.94 128 GLN A C 1
ATOM 1028 O O . GLN A 1 128 ? -12.169 5.827 -7.022 1.00 64.94 128 GLN A O 1
ATOM 1033 N N . ILE A 1 129 ? -10.235 4.939 -7.710 1.00 63.38 129 ILE A N 1
ATOM 1034 C CA . ILE A 1 129 ? -9.350 5.975 -7.155 1.00 63.38 129 ILE A CA 1
ATOM 1035 C C . ILE A 1 129 ? -9.618 7.319 -7.824 1.00 63.38 129 ILE A C 1
ATOM 1037 O O . ILE A 1 129 ? -9.686 8.325 -7.129 1.00 63.38 129 ILE A O 1
ATOM 1041 N N . LYS A 1 130 ? -9.811 7.352 -9.150 1.00 60.25 130 LYS A N 1
ATOM 1042 C CA . LYS A 1 130 ? -10.159 8.595 -9.845 1.00 60.25 130 LYS A CA 1
ATOM 1043 C C . LYS A 1 130 ? -11.481 9.160 -9.319 1.00 60.25 130 LYS A C 1
ATOM 1045 O O . LYS A 1 130 ? -11.524 10.332 -8.982 1.00 60.25 130 LYS A O 1
ATOM 1050 N N . THR A 1 131 ? -12.513 8.328 -9.170 1.00 60.03 131 THR A N 1
ATOM 1051 C CA . THR A 1 131 ? -13.792 8.745 -8.570 1.00 60.03 131 THR A CA 1
ATOM 1052 C C . THR A 1 131 ? -13.632 9.196 -7.115 1.00 60.03 131 THR A C 1
ATOM 1054 O O . THR A 1 131 ? -14.125 10.256 -6.760 1.00 60.03 131 THR A O 1
ATOM 1057 N N . LEU A 1 132 ? -12.880 8.460 -6.290 1.00 58.28 132 LEU A N 1
ATOM 1058 C CA . LEU A 1 132 ? -12.586 8.821 -4.895 1.00 58.28 132 LEU A CA 1
ATOM 1059 C C . LEU A 1 132 ? -11.853 10.164 -4.767 1.00 58.28 132 LEU A C 1
ATOM 1061 O O . LEU A 1 132 ? -12.075 10.894 -3.806 1.00 58.28 132 LEU A O 1
ATOM 1065 N N . LEU A 1 133 ? -10.951 10.473 -5.696 1.00 55.81 133 LEU A N 1
ATOM 1066 C CA . LEU A 1 133 ? -10.183 11.717 -5.698 1.00 55.81 133 LEU A CA 1
ATOM 1067 C C . LEU A 1 133 ? -10.982 12.892 -6.262 1.00 55.81 133 LEU A C 1
ATOM 1069 O O . LEU A 1 133 ? -10.896 13.991 -5.716 1.00 55.81 133 LEU A O 1
ATOM 1073 N N . ASP A 1 134 ? -11.783 12.652 -7.301 1.00 54.09 134 ASP A N 1
ATOM 1074 C CA . ASP A 1 134 ? -12.701 13.641 -7.871 1.00 54.09 134 ASP A CA 1
ATOM 1075 C C . ASP A 1 134 ? -13.792 14.021 -6.837 1.00 54.09 134 ASP A C 1
ATOM 1077 O O . ASP A 1 134 ? -14.064 15.206 -6.641 1.00 54.09 134 ASP A O 1
ATOM 1081 N N . ASP A 1 135 ? -14.323 13.053 -6.074 1.00 49.00 135 ASP A N 1
ATOM 1082 C CA . ASP A 1 135 ? -15.305 13.287 -5.000 1.00 49.00 135 ASP A CA 1
ATOM 1083 C C . ASP A 1 135 ? -14.727 14.123 -3.843 1.00 49.00 135 ASP A C 1
ATOM 1085 O O . ASP A 1 135 ? -15.414 14.984 -3.289 1.00 49.00 135 ASP A O 1
ATOM 1089 N N . VAL A 1 136 ? -13.454 13.926 -3.475 1.00 49.34 136 VAL A N 1
ATOM 1090 C CA . VAL A 1 136 ? -12.779 14.767 -2.466 1.00 49.34 136 VAL A CA 1
ATOM 1091 C C . VAL A 1 136 ? -12.590 16.199 -2.981 1.00 49.34 136 VAL A C 1
ATOM 1093 O O . VAL A 1 136 ? -12.723 17.142 -2.198 1.00 49.34 136 VAL A O 1
ATOM 1096 N N . GLY A 1 137 ? -12.352 16.382 -4.284 1.00 39.31 137 GLY A N 1
ATOM 1097 C CA . GLY A 1 137 ? -12.310 17.701 -4.922 1.00 39.31 137 GLY A CA 1
ATOM 1098 C C . GLY A 1 137 ? -13.631 18.465 -4.783 1.00 39.31 137 GLY A C 1
ATOM 1099 O O . GLY A 1 137 ? -13.623 19.638 -4.405 1.00 39.31 137 GLY A O 1
ATOM 1100 N N . ASP A 1 138 ? -14.766 17.789 -4.971 1.00 33.47 138 ASP A N 1
ATOM 1101 C CA . ASP A 1 138 ? -16.095 18.396 -4.831 1.00 33.47 138 ASP A CA 1
ATOM 1102 C C . ASP A 1 138 ? -16.490 18.659 -3.366 1.00 33.47 138 ASP A C 1
ATOM 1104 O O . ASP A 1 138 ? -17.094 19.693 -3.070 1.00 33.47 138 ASP A O 1
ATOM 1108 N N . GLN A 1 139 ? -16.091 17.809 -2.411 1.00 37.41 139 GLN A N 1
ATOM 1109 C CA . GLN A 1 139 ? -16.369 18.048 -0.983 1.00 37.41 139 GLN A CA 1
ATOM 1110 C C . GLN A 1 139 ? -15.603 19.253 -0.402 1.00 37.41 139 GLN A C 1
ATOM 1112 O O . GLN A 1 139 ? -16.076 19.874 0.553 1.00 37.41 139 GLN A O 1
ATOM 1117 N N . VAL A 1 140 ? -14.452 19.637 -0.972 1.00 39.50 140 VAL A N 1
ATOM 1118 C CA . VAL A 1 140 ? -13.713 20.846 -0.552 1.00 39.50 140 VAL A CA 1
ATOM 1119 C C . VAL A 1 140 ? -14.377 22.127 -1.077 1.00 39.50 140 VAL A C 1
ATOM 1121 O O . VAL A 1 140 ? -14.309 23.166 -0.418 1.00 39.50 140 VAL A O 1
ATOM 1124 N N . THR A 1 141 ? -15.088 22.069 -2.209 1.00 38.31 141 THR A N 1
ATOM 1125 C CA . THR A 1 141 ? -15.770 23.247 -2.786 1.00 38.31 141 THR A CA 1
ATOM 1126 C C . THR A 1 141 ? -17.093 23.607 -2.097 1.00 38.31 141 THR A C 1
ATOM 1128 O O . THR A 1 141 ? -17.579 24.727 -2.261 1.00 38.31 141 THR A O 1
ATOM 1131 N N . HIS A 1 142 ? -17.650 22.710 -1.274 1.00 33.44 142 HIS A N 1
ATOM 1132 C CA . HIS A 1 142 ? -18.932 22.913 -0.589 1.00 33.44 142 HIS A CA 1
ATOM 1133 C C . HIS A 1 142 ? -18.838 23.346 0.883 1.00 33.44 142 HIS A C 1
ATOM 1135 O O . HIS A 1 142 ? -19.875 23.523 1.533 1.00 33.44 142 HIS A O 1
ATOM 1141 N N . LEU A 1 143 ? -17.638 23.592 1.424 1.00 30.88 143 LEU A N 1
ATOM 1142 C CA . LEU A 1 143 ? -17.517 24.195 2.752 1.00 30.88 143 LEU A CA 1
ATOM 1143 C C . LEU A 1 143 ? -17.739 25.719 2.654 1.00 30.88 143 LEU A C 1
ATOM 1145 O O . LEU A 1 143 ? -16.990 26.391 1.942 1.00 30.88 143 LEU A O 1
ATOM 1149 N N . PRO A 1 144 ? -18.728 26.313 3.355 1.00 26.70 144 PRO A N 1
ATOM 1150 C CA . PRO A 1 144 ? -18.900 27.761 3.334 1.00 26.70 144 PRO A CA 1
ATOM 1151 C C . PRO A 1 144 ? -17.649 28.447 3.908 1.00 26.70 144 PRO A C 1
ATOM 1153 O O . PRO A 1 144 ? -17.045 27.923 4.854 1.00 26.70 144 PRO A O 1
ATOM 1156 N N . PRO A 1 145 ? -17.258 29.624 3.381 1.00 28.55 145 PRO A N 1
ATOM 1157 C CA . PRO A 1 145 ? -16.117 30.361 3.898 1.00 28.55 145 PRO A CA 1
ATOM 1158 C C . PRO A 1 145 ? -16.356 30.648 5.380 1.00 28.55 145 PRO A C 1
ATOM 1160 O O . PRO A 1 145 ? -17.307 31.341 5.747 1.00 28.55 145 PRO A O 1
ATOM 1163 N N . ARG A 1 146 ? -15.501 30.102 6.252 1.00 28.03 146 ARG A N 1
ATOM 1164 C CA . ARG A 1 146 ? -15.492 30.477 7.666 1.00 28.03 146 ARG A CA 1
ATOM 1165 C C . ARG A 1 146 ? -15.034 31.930 7.763 1.00 28.03 146 ARG A C 1
ATOM 1167 O O . ARG A 1 146 ? -13.843 32.223 7.777 1.00 28.03 146 ARG A O 1
ATOM 1174 N N . SER A 1 147 ? -15.995 32.844 7.806 1.00 30.25 147 SER A N 1
ATOM 1175 C CA . SER A 1 147 ? -15.804 34.193 8.324 1.00 30.25 147 SER A CA 1
ATOM 1176 C C . SER A 1 147 ? -15.595 34.151 9.844 1.00 30.25 147 SER A C 1
ATOM 1178 O O . SER A 1 147 ? -16.238 33.344 10.515 1.00 30.25 147 SER A O 1
ATOM 1180 N N . CYS A 1 148 ? -14.783 35.096 10.343 1.00 26.25 148 CYS A N 1
ATOM 1181 C CA . CYS A 1 148 ? -14.424 35.419 11.744 1.00 26.25 148 CYS A CA 1
ATOM 1182 C C . CYS A 1 148 ? -13.136 34.727 12.258 1.00 26.25 148 CYS A C 1
ATOM 1184 O O . CYS A 1 148 ? -13.095 33.511 12.359 1.00 26.25 148 CYS A O 1
ATOM 1186 N N . GLY A 1 149 ? -12.057 35.417 12.655 1.00 24.77 149 GLY A N 1
ATOM 1187 C CA . GLY A 1 149 ? -11.803 36.855 12.751 1.00 24.77 149 GLY A CA 1
ATOM 1188 C C . GLY A 1 149 ? -10.371 37.182 13.231 1.00 24.77 149 GLY A C 1
ATOM 1189 O O . GLY A 1 149 ? -9.855 36.519 14.116 1.00 24.77 149 GLY A O 1
ATOM 1190 N N . HIS A 1 150 ? -9.807 38.230 12.617 1.00 25.81 150 HIS A N 1
ATOM 1191 C CA . HIS A 1 150 ? -8.785 39.209 13.049 1.00 25.81 150 HIS A CA 1
ATOM 1192 C C . HIS A 1 150 ? -7.382 38.804 13.588 1.00 25.81 150 HIS A C 1
ATOM 1194 O O . HIS A 1 150 ? -7.189 37.733 14.153 1.00 25.81 150 HIS A O 1
ATOM 1200 N N . PRO A 1 151 ? -6.370 39.681 13.366 1.00 29.95 151 PRO A N 1
ATOM 1201 C CA . PRO A 1 151 ? -4.952 39.342 13.282 1.00 29.95 151 PRO A CA 1
ATOM 1202 C C . PRO A 1 151 ? -4.213 39.525 14.612 1.00 29.95 151 PRO A C 1
ATOM 1204 O O . PRO A 1 151 ? -4.583 40.362 15.434 1.00 29.95 151 PRO A O 1
ATOM 1207 N N . ILE A 1 152 ? -3.0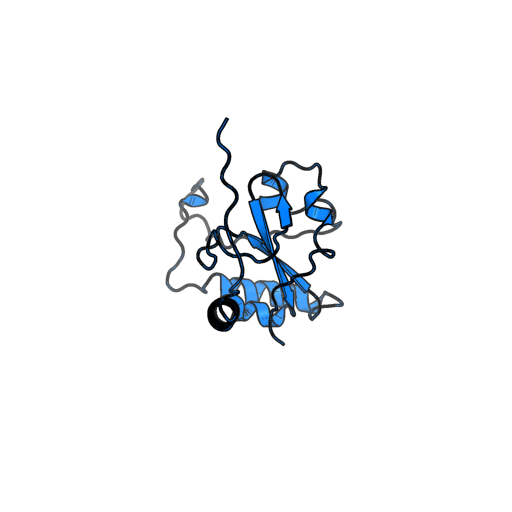97 38.813 14.783 1.00 25.78 152 ILE A N 1
ATOM 1208 C CA . ILE A 1 152 ? -2.144 39.080 15.864 1.00 25.78 152 ILE A CA 1
ATOM 1209 C C . ILE A 1 152 ? -0.795 39.436 15.237 1.00 25.78 152 ILE A C 1
ATOM 1211 O O . ILE A 1 152 ? -0.054 38.577 14.768 1.00 25.78 152 ILE A O 1
ATOM 1215 N N . THR A 1 153 ? -0.491 40.732 15.218 1.00 30.80 153 THR A N 1
ATOM 1216 C CA . THR A 1 153 ? 0.852 41.279 14.995 1.00 30.80 153 THR A CA 1
ATOM 1217 C C . THR A 1 153 ? 1.755 40.970 16.190 1.00 30.80 153 THR A C 1
ATOM 1219 O O . THR A 1 153 ? 1.332 41.131 17.335 1.00 30.80 153 THR A O 1
ATOM 1222 N N . ARG A 1 154 ? 3.026 40.632 15.947 1.00 24.98 154 ARG A N 1
ATOM 1223 C CA . ARG A 1 154 ? 4.100 40.777 16.942 1.00 24.98 154 ARG A CA 1
ATOM 1224 C C . ARG A 1 154 ? 5.131 41.769 16.421 1.00 24.98 154 ARG A C 1
ATOM 1226 O O . ARG A 1 154 ? 5.812 41.490 15.443 1.00 24.98 154 ARG A O 1
ATOM 1233 N N . GLY A 1 155 ? 5.220 42.905 17.102 1.00 27.88 155 GLY A N 1
ATOM 1234 C CA . GLY A 1 155 ? 6.387 43.771 17.115 1.00 27.88 155 GLY A CA 1
ATOM 1235 C C . GLY A 1 155 ? 6.897 43.860 18.550 1.00 27.88 155 GLY A C 1
ATOM 1236 O O . GLY A 1 155 ? 6.120 44.165 19.456 1.00 27.88 155 GLY A O 1
ATOM 1237 N N . ALA A 1 156 ? 8.173 43.542 18.726 1.00 33.09 156 ALA A N 1
ATOM 1238 C CA . ALA A 1 156 ? 9.087 44.093 19.716 1.00 33.09 156 ALA A CA 1
ATOM 1239 C C . ALA A 1 156 ? 10.493 43.930 19.132 1.00 33.09 156 ALA A C 1
ATOM 1241 O O . ALA A 1 156 ? 10.770 42.816 18.629 1.00 33.09 156 ALA A O 1
#

Radius of gyration: 19.83 Å; chains: 1; bounding box: 41×63×46 Å

Sequence (156 aa):
MSITRCVDLSAARWLEQRDEDWRRLAARGPVAFDKYARLRFIPDPAYPAQPEGDAQRDSEGLSDNKQFGVVLAEPARHTGRPDDCYFCIWDGWPSFTADDPTPKISIPNRDYFLFHGTLADVADWNAQIKTLLDDVGDQVTHLPPRSCGHPITRGA

Foldseek 3Di:
DAKFWDLDCVVPLVLQVDPDDLCCCVQPNDPPDPDDDDDDPFDDDPDPPDDSVNGDDDPPDDDPLQVQLVVLVVVCVVDPCQFWDKDWDWQPDPLHDPPPPGDWRDHVPTTTTMITGGSNNSSCVVVRSNVNSVVVVVVVVPDPPDDDDDDDDDDD

pLDDT: mean 76.28, std 20.0, range [24.77, 96.0]

Organism: Rhodococcus jostii (strain RHA1) (NCBI:txid101510)